Protein AF-Q64CH1-F1 (afdb_monomer)

Solvent-accessible surface area (backbone atoms only — not comparable to full-atom values): 3349 Å² total; per-residue (Å²): 86,82,33,60,74,76,57,53,70,60,42,53,55,35,50,78,71,72,42,65,38,32,30,66,38,59,87,53,73,68,51,31,52,52,35,50,77,67,66,71,42,45,70,45,43,71,88,63,49,63,81,80,80,89,131

Mean predicted aligned error: 6.05 Å

Structure (mmCIF, N/CA/C/O backbone):
data_AF-Q64CH1-F1
#
_entry.id   AF-Q64CH1-F1
#
loop_
_atom_site.group_PDB
_atom_site.id
_atom_site.type_symbol
_atom_site.label_atom_id
_atom_site.label_alt_id
_atom_site.label_comp_id
_atom_site.label_asym_id
_atom_site.label_entity_id
_atom_site.label_seq_id
_atom_site.pdbx_PDB_ins_code
_atom_site.Cartn_x
_atom_site.Cartn_y
_atom_site.Cartn_z
_atom_site.occupancy
_atom_site.B_iso_or_equiv
_atom_site.auth_seq_id
_atom_site.auth_comp_id
_atom_site.auth_asym_id
_atom_site.auth_atom_id
_atom_site.pdbx_PDB_model_num
ATOM 1 N N . MET A 1 1 ? 1.214 -4.861 2.041 1.00 85.62 1 MET A N 1
ATOM 2 C CA . MET A 1 1 ? 2.005 -3.629 2.275 1.00 85.62 1 MET A CA 1
ATOM 3 C C . MET A 1 1 ? 1.176 -2.445 1.788 1.00 85.62 1 MET A C 1
ATOM 5 O O . MET A 1 1 ? 0.692 -2.515 0.669 1.00 85.62 1 MET A O 1
ATOM 9 N N . LEU A 1 2 ? 0.941 -1.416 2.612 1.00 89.00 2 LEU A N 1
ATOM 10 C CA . LEU A 1 2 ? 0.130 -0.240 2.247 1.00 89.00 2 LEU A CA 1
ATOM 11 C C . LEU A 1 2 ? 1.026 0.995 2.147 1.00 89.00 2 LEU A C 1
ATOM 13 O O . LEU A 1 2 ? 1.725 1.321 3.105 1.00 89.00 2 LEU A O 1
ATOM 17 N N . CYS A 1 3 ? 1.006 1.686 1.012 1.00 86.25 3 CYS A N 1
ATOM 18 C CA . CYS A 1 3 ? 1.866 2.846 0.784 1.00 86.25 3 CYS A CA 1
ATOM 19 C C . CYS A 1 3 ? 1.205 3.886 -0.134 1.00 86.25 3 CYS A C 1
ATOM 21 O O . CYS A 1 3 ? 0.263 3.597 -0.869 1.00 86.25 3 CYS A O 1
ATOM 23 N N . SER A 1 4 ? 1.671 5.134 -0.065 1.00 81.56 4 SER A N 1
ATOM 24 C CA . SER A 1 4 ? 1.166 6.214 -0.925 1.00 81.56 4 SER A CA 1
ATOM 25 C C . SER A 1 4 ? 1.778 6.166 -2.327 1.00 81.56 4 SER A C 1
ATOM 27 O O . SER A 1 4 ? 1.096 6.450 -3.307 1.00 81.56 4 SER A O 1
ATOM 29 N N . GLY A 1 5 ? 3.038 5.742 -2.434 1.00 76.56 5 GLY A N 1
ATOM 30 C CA . GLY A 1 5 ? 3.743 5.538 -3.693 1.00 76.56 5 GLY A CA 1
ATOM 31 C C . GLY A 1 5 ? 4.963 4.645 -3.497 1.00 76.56 5 GLY A C 1
ATOM 32 O O . GLY A 1 5 ? 5.620 4.692 -2.455 1.00 76.56 5 GLY A O 1
ATOM 33 N N . LEU A 1 6 ? 5.253 3.815 -4.496 1.00 79.56 6 LEU A N 1
ATOM 34 C CA . LEU A 1 6 ? 6.378 2.890 -4.480 1.00 79.56 6 LEU A CA 1
ATOM 35 C C . LEU A 1 6 ? 6.933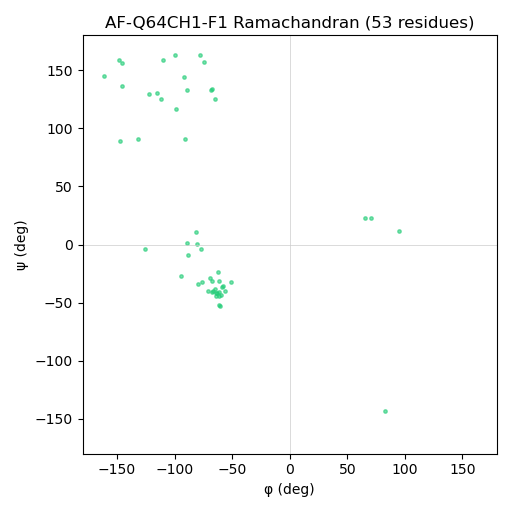 2.752 -5.901 1.00 79.56 6 LEU A C 1
ATOM 37 O O . LEU A 1 6 ? 6.175 2.669 -6.864 1.00 79.56 6 LEU A O 1
ATOM 41 N N . GLY A 1 7 ? 8.258 2.765 -6.041 1.00 80.31 7 GLY A N 1
ATOM 42 C CA . GLY A 1 7 ? 8.899 2.576 -7.342 1.00 80.31 7 GLY A CA 1
ATOM 43 C C . GLY A 1 7 ? 8.839 1.113 -7.809 1.00 80.31 7 GLY A C 1
ATOM 44 O O . GLY A 1 7 ? 8.798 0.211 -6.968 1.00 80.31 7 GLY A O 1
ATOM 45 N N . PRO A 1 8 ? 8.936 0.852 -9.127 1.00 81.38 8 PRO A N 1
ATOM 46 C CA . PRO A 1 8 ? 8.786 -0.491 -9.702 1.00 81.38 8 PRO A CA 1
ATOM 47 C C . PRO A 1 8 ? 9.788 -1.509 -9.135 1.00 81.38 8 PRO A C 1
ATOM 49 O O . PRO A 1 8 ? 9.435 -2.649 -8.860 1.00 81.38 8 PRO A O 1
ATOM 52 N N . ARG A 1 9 ? 11.026 -1.086 -8.842 1.00 85.00 9 ARG A N 1
ATOM 53 C CA . ARG A 1 9 ? 12.038 -1.963 -8.223 1.00 85.00 9 ARG A CA 1
ATOM 54 C C . ARG A 1 9 ? 11.628 -2.486 -6.849 1.00 85.00 9 ARG A C 1
ATOM 56 O O . ARG A 1 9 ? 11.893 -3.639 -6.532 1.00 85.00 9 ARG A O 1
ATOM 63 N N . ALA A 1 10 ? 11.027 -1.630 -6.027 1.00 85.38 10 ALA A N 1
ATOM 64 C CA . ALA A 1 10 ? 10.619 -2.020 -4.687 1.00 85.38 10 ALA A CA 1
ATOM 65 C C . ALA A 1 10 ? 9.349 -2.886 -4.736 1.00 85.38 10 ALA A C 1
ATOM 67 O O . ALA A 1 10 ? 9.245 -3.823 -3.955 1.00 85.38 10 ALA A O 1
ATOM 68 N N . ILE A 1 11 ? 8.452 -2.649 -5.702 1.00 85.00 11 ILE A N 1
ATOM 69 C CA . ILE A 1 11 ? 7.289 -3.512 -5.958 1.00 85.00 11 ILE A CA 1
ATOM 70 C C . ILE A 1 11 ? 7.759 -4.922 -6.313 1.00 85.00 11 ILE A C 1
ATOM 72 O O . ILE A 1 11 ? 7.407 -5.866 -5.614 1.00 85.00 11 ILE A O 1
ATOM 76 N N . SER A 1 12 ? 8.651 -5.047 -7.302 1.00 84.56 12 SER A N 1
ATOM 77 C CA . SER A 1 12 ? 9.191 -6.346 -7.717 1.00 84.56 12 SER A CA 1
ATOM 78 C C . SER A 1 12 ? 9.900 -7.081 -6.572 1.00 84.56 12 SER A C 1
ATOM 80 O O . SER A 1 12 ? 9.767 -8.295 -6.435 1.00 84.56 12 SER A O 1
ATOM 82 N N . ALA A 1 13 ? 10.607 -6.358 -5.695 1.00 88.62 13 ALA A N 1
ATOM 83 C CA . ALA A 1 13 ? 11.227 -6.959 -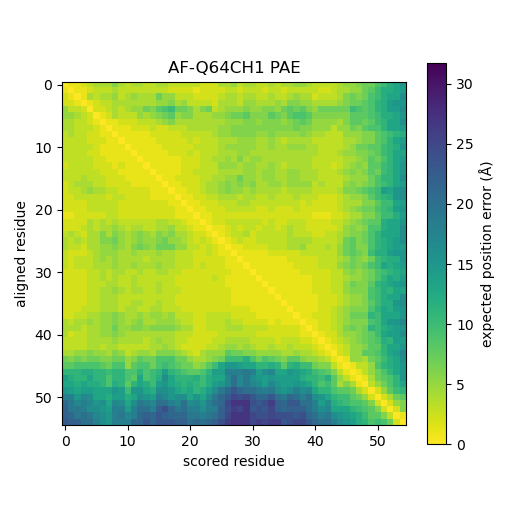4.515 1.00 88.62 13 ALA A CA 1
ATOM 84 C C . ALA A 1 13 ? 10.190 -7.529 -3.529 1.00 88.62 13 ALA A C 1
ATOM 86 O O . ALA A 1 13 ? 10.393 -8.618 -3.002 1.00 88.62 13 ALA A O 1
ATOM 87 N N . PHE A 1 14 ? 9.081 -6.827 -3.282 1.00 88.62 14 PHE A N 1
ATOM 88 C CA . PHE A 1 14 ? 8.017 -7.318 -2.400 1.00 88.62 14 PHE A CA 1
ATOM 89 C C . PHE A 1 14 ? 7.238 -8.485 -3.019 1.00 88.62 14 PHE A C 1
ATOM 91 O O . PHE A 1 14 ? 6.971 -9.463 -2.321 1.00 88.62 14 PHE A O 1
ATOM 98 N N . GLU A 1 15 ? 6.955 -8.441 -4.321 1.00 85.00 15 GLU A N 1
ATOM 99 C CA . GLU A 1 15 ? 6.308 -9.543 -5.045 1.00 85.00 15 GLU A CA 1
ATOM 100 C C . GLU A 1 15 ? 7.137 -10.833 -4.978 1.00 85.00 15 GLU A C 1
ATOM 102 O O . GLU A 1 15 ? 6.600 -11.901 -4.693 1.00 85.00 15 GLU A O 1
ATOM 107 N N . GLN A 1 16 ? 8.461 -10.743 -5.155 1.00 88.12 16 GLN A N 1
ATOM 108 C CA . GLN A 1 16 ? 9.369 -11.894 -5.026 1.00 88.12 16 GLN A CA 1
ATOM 109 C C . GLN A 1 16 ? 9.377 -12.502 -3.617 1.00 88.12 16 GLN A C 1
ATOM 111 O O . GLN A 1 16 ? 9.705 -13.676 -3.452 1.00 88.12 16 GLN A O 1
ATOM 116 N N . LEU A 1 17 ? 9.002 -11.719 -2.604 1.00 90.94 17 LEU A N 1
ATOM 117 C CA . LEU A 1 17 ? 8.848 -12.168 -1.221 1.00 90.94 17 LEU A CA 1
ATOM 118 C C . LEU A 1 17 ? 7.430 -12.687 -0.918 1.00 90.94 17 LEU A C 1
ATOM 120 O O . LEU A 1 17 ? 7.158 -13.061 0.221 1.00 90.94 17 LEU A O 1
ATOM 124 N N . GLY A 1 18 ? 6.524 -12.705 -1.904 1.00 88.19 18 GLY A N 1
ATOM 125 C CA . GLY A 1 18 ? 5.121 -13.085 -1.723 1.00 88.19 18 GLY A CA 1
ATOM 126 C C . GLY A 1 18 ? 4.308 -12.051 -0.941 1.00 88.19 18 GLY A C 1
ATOM 127 O O . GLY A 1 18 ? 3.310 -12.396 -0.313 1.00 88.19 18 GLY A O 1
ATOM 128 N N . ILE A 1 19 ? 4.754 -10.792 -0.923 1.00 90.00 19 ILE A N 1
ATOM 129 C CA . ILE A 1 19 ? 4.091 -9.701 -0.211 1.00 90.00 19 ILE A CA 1
ATOM 130 C C . ILE A 1 19 ? 3.259 -8.896 -1.206 1.00 90.00 19 ILE A C 1
ATOM 132 O O . ILE A 1 19 ? 3.802 -8.224 -2.079 1.00 90.00 19 ILE A O 1
ATOM 136 N N . GLU A 1 20 ? 1.944 -8.884 -1.008 1.00 88.69 20 GLU A N 1
ATOM 137 C CA . GLU A 1 20 ? 1.039 -8.029 -1.778 1.00 88.69 20 GLU A CA 1
ATOM 138 C C . GLU A 1 20 ? 1.266 -6.550 -1.441 1.00 88.69 20 GLU A C 1
ATOM 140 O O . GLU A 1 20 ? 1.348 -6.160 -0.266 1.00 88.69 20 GLU A O 1
ATOM 145 N N . VAL A 1 21 ? 1.340 -5.700 -2.462 1.00 88.38 21 VAL A N 1
ATOM 146 C CA . VAL A 1 21 ? 1.562 -4.258 -2.314 1.00 88.38 21 VAL A CA 1
ATOM 147 C C . VAL A 1 21 ? 0.336 -3.510 -2.815 1.00 88.38 21 VAL A C 1
ATOM 149 O O . VAL A 1 21 ? -0.117 -3.733 -3.929 1.00 88.38 21 VAL A O 1
ATOM 152 N N . TYR A 1 22 ? -0.177 -2.579 -2.013 1.00 90.44 22 TYR A N 1
ATOM 153 C CA . TYR A 1 22 ? -1.301 -1.721 -2.371 1.00 90.44 22 TYR A CA 1
ATOM 154 C C . TYR A 1 22 ? -0.887 -0.254 -2.276 1.00 90.44 22 TYR A C 1
ATOM 156 O O . TYR A 1 22 ? -0.336 0.191 -1.261 1.00 90.44 22 TYR A O 1
ATOM 164 N N . VAL A 1 23 ? -1.172 0.492 -3.340 1.00 87.75 23 VAL A N 1
ATOM 165 C CA . VAL A 1 23 ? -0.860 1.917 -3.491 1.00 87.75 23 VAL A CA 1
ATOM 166 C C . VAL A 1 23 ? -2.118 2.780 -3.462 1.00 87.75 23 VAL A C 1
ATOM 168 O O . VAL A 1 23 ? -3.230 2.321 -3.731 1.00 87.75 23 VAL A O 1
ATOM 171 N N . GLY A 1 24 ? -1.928 4.062 -3.146 1.00 84.19 24 GLY A N 1
ATOM 172 C CA . GLY A 1 24 ? -3.013 5.037 -3.015 1.00 84.19 24 GLY A CA 1
ATOM 173 C C . GLY A 1 24 ? -3.505 5.220 -1.580 1.00 84.19 24 GLY A C 1
ATOM 174 O O . GLY A 1 24 ? -4.539 5.847 -1.366 1.00 84.19 24 GLY A O 1
ATOM 175 N N . ALA A 1 25 ? -2.777 4.694 -0.589 1.00 89.31 25 ALA A N 1
ATOM 176 C CA . ALA A 1 25 ? -3.052 4.997 0.808 1.00 89.31 25 ALA A CA 1
ATOM 177 C C . ALA A 1 25 ? -2.708 6.467 1.108 1.00 89.31 25 ALA A C 1
ATOM 179 O O . ALA A 1 25 ? -1.630 6.952 0.759 1.00 89.31 25 ALA A O 1
ATOM 180 N N . SER A 1 26 ? -3.617 7.169 1.781 1.00 86.81 26 SER A N 1
ATOM 181 C CA . SER A 1 26 ? -3.467 8.575 2.164 1.00 86.81 26 SER A CA 1
ATOM 182 C C . SER A 1 26 ? -4.131 8.844 3.511 1.00 86.81 26 SER A C 1
ATOM 184 O O . SER A 1 26 ? -5.077 8.146 3.872 1.00 86.81 26 SER A O 1
ATOM 186 N N . GLY A 1 27 ? -3.684 9.888 4.210 1.00 91.19 27 GLY A N 1
ATOM 187 C CA . GLY A 1 27 ? -4.229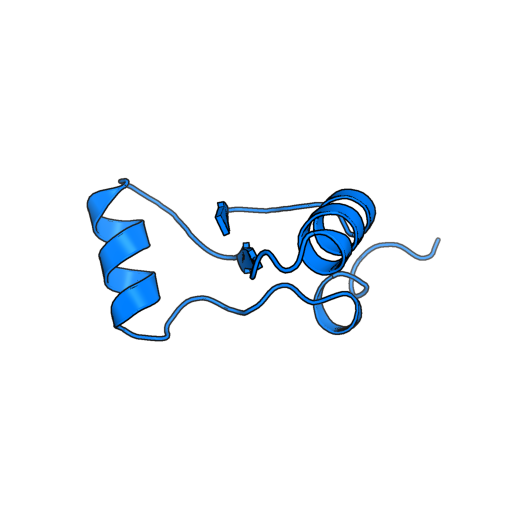 10.268 5.512 1.00 91.19 27 GLY A CA 1
ATOM 188 C C . GLY A 1 27 ? -3.628 9.453 6.657 1.00 91.19 27 GLY A C 1
ATOM 189 O O . GLY A 1 27 ? -2.434 9.150 6.670 1.00 91.19 27 GLY A O 1
ATOM 190 N N . THR A 1 28 ? -4.452 9.139 7.646 1.00 95.44 28 THR A N 1
ATOM 191 C CA . THR A 1 28 ? -4.081 8.379 8.839 1.00 95.44 28 THR A CA 1
ATOM 192 C C . THR A 1 28 ? -3.993 6.878 8.566 1.00 95.44 28 THR A C 1
ATOM 194 O O . THR A 1 28 ? -4.555 6.344 7.610 1.00 95.44 28 THR A O 1
ATOM 197 N N . VAL A 1 29 ? -3.333 6.157 9.475 1.00 93.19 29 VAL A N 1
ATOM 198 C CA . VAL A 1 29 ? -3.252 4.688 9.429 1.00 93.19 29 VAL A CA 1
ATOM 199 C C . VAL A 1 29 ? -4.647 4.048 9.418 1.00 93.19 29 VAL A C 1
ATOM 201 O O . VAL A 1 29 ? -4.883 3.102 8.672 1.00 93.19 29 VAL A O 1
ATOM 204 N N . SER A 1 30 ? -5.588 4.591 10.198 1.00 94.69 30 SER A N 1
ATOM 205 C CA . SER A 1 30 ? -6.969 4.093 10.256 1.00 94.69 30 SER A CA 1
ATOM 206 C C . SER A 1 30 ? -7.688 4.229 8.908 1.00 94.69 30 SER A C 1
ATOM 208 O O . SER A 1 30 ? -8.366 3.303 8.455 1.00 94.69 30 SER A O 1
ATOM 210 N N . GLU A 1 31 ? -7.493 5.358 8.223 1.00 93.25 31 GLU A N 1
ATOM 211 C CA . GLU A 1 31 ? -8.066 5.602 6.896 1.00 93.25 31 GLU A CA 1
ATOM 212 C C . GLU A 1 31 ? -7.461 4.677 5.839 1.00 93.25 31 GLU A C 1
ATOM 214 O O . GLU A 1 31 ? -8.201 4.118 5.032 1.00 93.25 31 GLU A O 1
ATOM 219 N N . ALA A 1 32 ? -6.146 4.443 5.882 1.00 92.50 32 ALA A N 1
ATOM 220 C CA . ALA A 1 32 ? -5.473 3.506 4.985 1.00 92.50 32 ALA A CA 1
ATOM 221 C C . ALA A 1 32 ? -5.996 2.069 5.154 1.00 92.50 32 ALA A C 1
ATOM 223 O O . ALA A 1 32 ? -6.297 1.399 4.165 1.00 92.50 32 ALA A O 1
ATOM 224 N N . ILE A 1 33 ? -6.168 1.612 6.399 1.00 93.81 33 ILE A N 1
ATOM 225 C CA . ILE A 1 33 ? -6.742 0.293 6.704 1.00 93.81 33 ILE A CA 1
ATOM 226 C C . ILE A 1 33 ? -8.196 0.217 6.220 1.00 93.81 33 ILE A C 1
ATOM 228 O O . ILE A 1 33 ? -8.580 -0.758 5.578 1.00 93.81 33 ILE A O 1
ATOM 232 N N . SER A 1 34 ? -8.994 1.257 6.465 1.00 94.81 34 SER A N 1
ATOM 233 C CA . SER A 1 34 ? -10.394 1.309 6.025 1.00 94.81 34 SER A CA 1
ATOM 234 C C . SER A 1 34 ? -10.520 1.319 4.498 1.00 94.81 34 SER A C 1
ATOM 236 O O . SER A 1 34 ? -11.419 0.697 3.938 1.00 94.81 34 SER A O 1
ATOM 238 N N . ALA A 1 35 ? -9.627 2.018 3.793 1.00 93.00 35 ALA A N 1
ATOM 239 C CA . ALA A 1 35 ? -9.582 2.029 2.334 1.00 93.00 35 ALA A CA 1
ATOM 240 C C . ALA A 1 35 ? -9.193 0.659 1.766 1.00 93.00 35 ALA A C 1
ATOM 242 O O . ALA A 1 35 ? -9.801 0.220 0.790 1.00 93.00 35 ALA A O 1
ATOM 243 N N . PHE A 1 36 ? -8.237 -0.026 2.401 1.00 92.25 36 PHE A N 1
ATOM 244 C CA . PHE A 1 36 ? -7.851 -1.390 2.050 1.00 92.25 36 PHE A CA 1
ATOM 245 C C . PHE A 1 36 ? -9.022 -2.365 2.211 1.00 92.25 36 PHE A C 1
ATOM 247 O O . PHE A 1 36 ? -9.391 -3.046 1.260 1.00 92.25 36 PHE A O 1
ATOM 254 N N . GLN A 1 37 ? -9.670 -2.367 3.378 1.00 93.31 37 GLN A N 1
ATOM 255 C CA . GLN A 1 37 ? -10.829 -3.225 3.655 1.00 93.31 37 GLN A CA 1
ATOM 256 C C . GLN A 1 37 ? -12.011 -2.945 2.718 1.00 93.31 37 GLN A C 1
ATOM 258 O O . GLN A 1 37 ? -12.761 -3.854 2.378 1.00 93.31 37 GLN A O 1
ATOM 263 N N . ALA A 1 38 ? -12.167 -1.695 2.277 1.00 93.81 38 ALA A N 1
ATOM 264 C CA . ALA A 1 38 ? -13.187 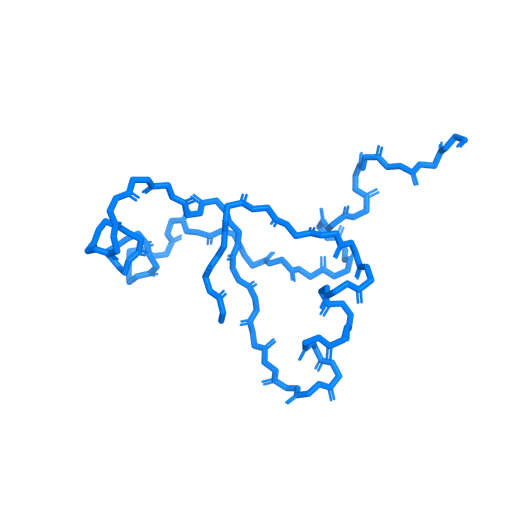-1.295 1.314 1.00 93.81 38 ALA A CA 1
ATOM 265 C C . ALA A 1 38 ? -12.821 -1.605 -0.153 1.00 93.81 38 ALA A C 1
ATOM 267 O O . ALA A 1 38 ? -13.589 -1.244 -1.042 1.00 93.81 38 ALA A O 1
ATOM 268 N N . GLY A 1 39 ? -11.651 -2.195 -0.433 1.00 90.38 39 GLY A N 1
ATOM 269 C CA . GLY A 1 39 ? -11.185 -2.475 -1.797 1.00 90.38 39 GLY A CA 1
ATOM 270 C C . GLY A 1 39 ? -10.910 -1.219 -2.632 1.00 90.38 39 GLY A C 1
ATOM 271 O O . GLY A 1 39 ? -10.961 -1.264 -3.856 1.00 90.38 39 GLY A O 1
ATOM 272 N N . ARG A 1 40 ? -10.662 -0.072 -1.983 1.00 88.81 40 ARG A N 1
ATOM 273 C CA . ARG A 1 40 ? -10.440 1.224 -2.653 1.00 88.81 40 ARG A CA 1
ATOM 274 C C . ARG A 1 40 ? -8.981 1.480 -3.026 1.00 88.81 40 ARG A C 1
ATOM 276 O O . ARG A 1 40 ? -8.698 2.468 -3.698 1.00 88.81 40 ARG A O 1
ATOM 283 N N . LEU A 1 41 ? -8.062 0.638 -2.558 1.00 88.12 41 LEU A N 1
ATOM 284 C CA . LEU A 1 41 ? -6.643 0.729 -2.892 1.00 88.12 41 LEU A CA 1
ATOM 285 C C . LEU A 1 41 ? -6.333 -0.122 -4.116 1.00 88.12 41 LEU A C 1
ATOM 287 O O . LEU A 1 41 ? -6.892 -1.203 -4.283 1.00 88.12 41 LEU A O 1
ATOM 291 N N . ASN A 1 42 ? -5.412 0.358 -4.945 1.00 85.12 42 ASN A N 1
ATOM 292 C CA . ASN A 1 42 ? -4.992 -0.373 -6.132 1.00 85.12 42 ASN A CA 1
ATOM 293 C C . ASN A 1 42 ? -3.827 -1.287 -5.783 1.00 85.12 42 ASN A C 1
ATOM 295 O O . ASN A 1 42 ? -2.853 -0.838 -5.177 1.00 85.12 42 ASN A O 1
ATOM 299 N N . GLU A 1 43 ? -3.901 -2.542 -6.208 1.00 86.44 43 GLU A N 1
ATOM 300 C CA . GLU A 1 43 ? -2.750 -3.430 -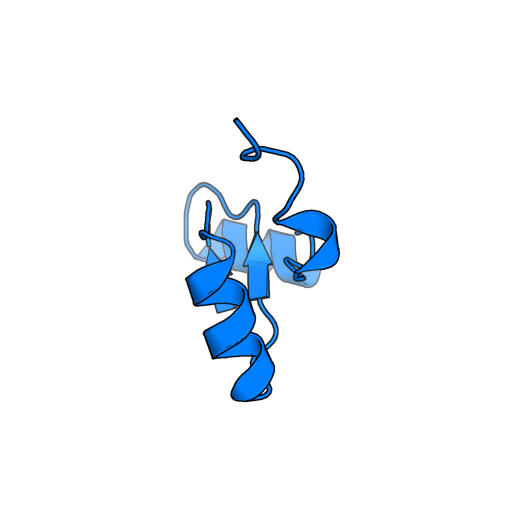6.145 1.00 86.44 43 GLU A CA 1
ATOM 301 C C . GLU A 1 43 ? -1.651 -2.909 -7.081 1.00 86.44 43 GLU A C 1
ATOM 303 O O . GLU A 1 43 ? -1.861 -2.622 -8.271 1.00 86.44 43 GLU A O 1
ATOM 308 N N . ALA A 1 44 ? -0.473 -2.727 -6.502 1.00 79.06 44 ALA A N 1
ATOM 309 C CA . ALA A 1 44 ? 0.715 -2.287 -7.190 1.00 79.06 44 ALA A CA 1
ATOM 310 C C . ALA A 1 44 ? 1.462 -3.524 -7.666 1.00 79.06 44 ALA A C 1
ATOM 312 O O . ALA A 1 44 ? 2.288 -4.061 -6.937 1.00 79.06 44 ALA A O 1
ATOM 313 N N . SER A 1 45 ? 1.151 -3.951 -8.885 1.00 68.75 45 SER A N 1
ATOM 314 C CA . SER A 1 45 ? 1.939 -4.945 -9.602 1.00 68.75 45 SER A CA 1
ATOM 315 C C . SER A 1 45 ? 2.862 -4.289 -10.624 1.00 68.75 45 SER A C 1
ATOM 317 O O . SER A 1 45 ? 2.652 -3.130 -11.012 1.00 68.75 45 SER A O 1
ATOM 319 N N . ASP A 1 46 ? 3.871 -5.021 -11.100 1.00 63.97 46 ASP A N 1
ATOM 320 C CA . ASP A 1 46 ? 4.810 -4.551 -12.137 1.00 63.97 46 ASP A CA 1
ATOM 321 C C . ASP A 1 46 ? 4.083 -3.979 -13.382 1.00 63.97 46 ASP A C 1
ATOM 323 O O . ASP A 1 46 ? 4.497 -2.973 -13.967 1.00 63.97 46 ASP A O 1
ATOM 327 N N . ALA A 1 47 ? 2.904 -4.529 -13.705 1.00 59.94 47 ALA A N 1
ATOM 328 C CA . ALA A 1 47 ? 2.030 -4.071 -14.786 1.00 59.94 47 ALA A CA 1
ATOM 329 C C . ALA A 1 47 ? 1.405 -2.676 -14.551 1.00 59.94 47 ALA A C 1
ATOM 331 O O . ALA A 1 47 ? 1.181 -1.931 -15.509 1.00 59.94 47 ALA A O 1
ATOM 332 N N . ASN A 1 48 ? 1.137 -2.298 -13.296 1.00 59.03 48 ASN A N 1
ATOM 333 C CA . ASN A 1 48 ? 0.552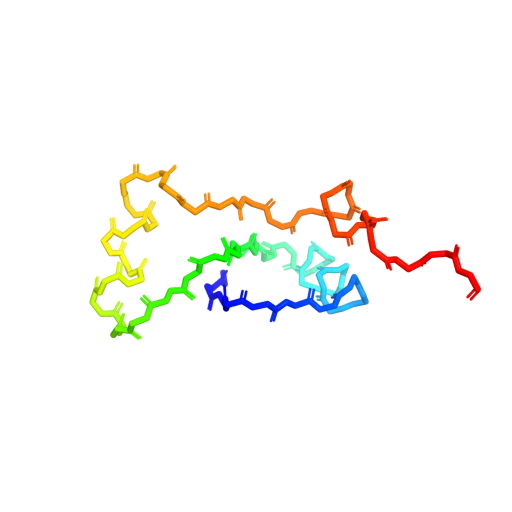 -1.002 -12.926 1.00 59.03 48 ASN A CA 1
ATOM 334 C C . ASN A 1 48 ? 1.610 0.054 -12.567 1.00 59.03 48 ASN A C 1
ATOM 336 O O . ASN A 1 48 ? 1.376 1.248 -12.765 1.00 59.03 48 ASN A O 1
ATOM 340 N N . ALA A 1 49 ? 2.780 -0.368 -12.083 1.00 57.69 49 ALA A N 1
ATOM 341 C CA . ALA A 1 49 ? 3.883 0.515 -11.701 1.00 57.69 49 ALA A CA 1
ATOM 342 C C . ALA A 1 49 ? 4.553 1.208 -12.901 1.00 57.69 49 ALA A C 1
ATOM 344 O O . ALA A 1 49 ? 5.074 2.320 -12.789 1.00 57.69 49 ALA A O 1
ATOM 345 N N . CYS A 1 50 ? 4.531 0.562 -14.069 1.00 53.44 50 CYS A N 1
ATOM 346 C CA . CYS A 1 50 ? 5.299 0.973 -15.243 1.00 53.44 50 CYS A CA 1
ATOM 347 C C . CYS A 1 50 ? 4.689 2.105 -16.091 1.00 53.44 50 CYS A C 1
ATOM 349 O O . CYS A 1 50 ? 5.211 2.399 -17.166 1.00 53.44 50 CYS A O 1
ATOM 351 N N . LYS A 1 51 ? 3.639 2.807 -15.645 1.00 53.22 51 LYS A N 1
ATOM 352 C CA . LYS A 1 51 ? 3.040 3.882 -16.463 1.00 53.22 51 LYS A CA 1
ATOM 353 C C . LYS A 1 51 ? 3.814 5.207 -16.495 1.00 53.22 51 LYS A C 1
ATOM 355 O O . LYS A 1 51 ? 3.400 6.085 -17.244 1.00 53.22 51 LYS A O 1
ATOM 360 N N . MET A 1 52 ? 4.916 5.377 -15.750 1.00 53.09 52 MET A N 1
ATOM 361 C CA . MET A 1 52 ? 5.532 6.712 -15.615 1.00 53.09 52 MET A CA 1
ATOM 362 C C . MET A 1 52 ? 7.018 6.896 -15.945 1.00 53.09 52 MET A C 1
ATOM 364 O O . MET A 1 52 ? 7.434 8.046 -15.970 1.00 53.09 52 MET A O 1
ATOM 368 N N . HIS A 1 53 ? 7.823 5.881 -16.282 1.00 52.03 53 HIS A N 1
ATOM 369 C CA . HIS A 1 53 ? 9.232 6.136 -16.646 1.00 52.03 53 HIS A CA 1
ATOM 370 C C . HIS A 1 53 ? 9.791 5.15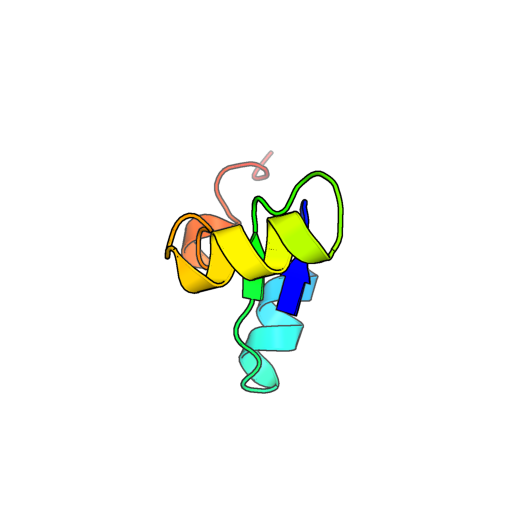8 -17.693 1.00 52.03 53 HIS A C 1
ATOM 372 O O . HIS A 1 53 ? 10.413 4.149 -17.370 1.00 52.03 53 HIS A O 1
ATOM 378 N N . ARG A 1 54 ? 9.634 5.515 -18.970 1.00 39.31 54 ARG A N 1
ATOM 379 C CA . ARG A 1 54 ? 10.576 5.165 -20.043 1.00 39.31 54 ARG A 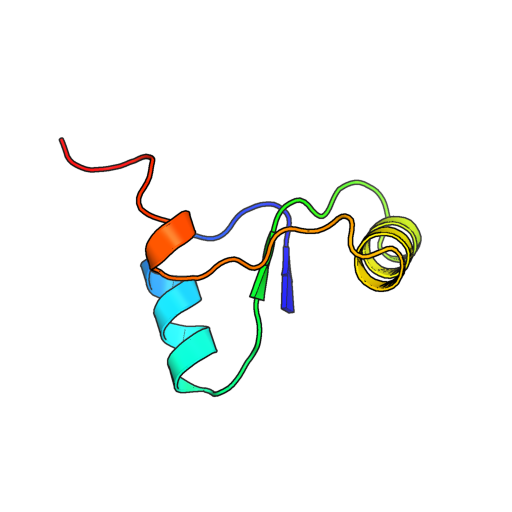CA 1
ATOM 380 C C . ARG A 1 54 ? 10.863 6.444 -20.830 1.00 39.31 54 AR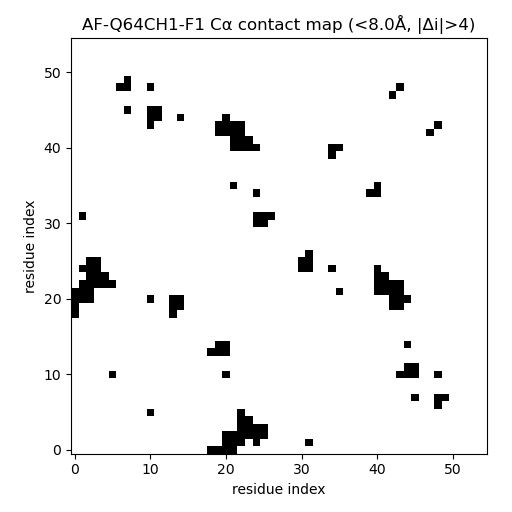G A C 1
ATOM 382 O O . ARG A 1 54 ? 10.116 6.781 -21.743 1.00 39.31 54 ARG A O 1
ATOM 389 N N . HIS A 1 55 ? 11.898 7.170 -20.425 1.00 41.16 55 HIS A N 1
ATOM 390 C CA . HIS A 1 55 ? 12.550 8.192 -21.236 1.00 41.16 55 HIS A CA 1
ATOM 391 C C . HIS A 1 55 ? 14.028 8.249 -20.867 1.00 41.16 55 HIS A C 1
ATOM 393 O O . HIS A 1 55 ? 14.319 8.092 -19.658 1.00 41.16 55 HIS A O 1
#

Radius of gyration: 11.53 Å; Cα contacts (8 Å, |Δi|>4): 68; chains: 1; bounding box: 26×23×32 Å

Nearest PDB structures (foldseek):
  2qtd-assembly1_A  TM=7.946E-01  e=4.144E-01  Methanocaldococcus jannaschii DSM 2661
  1eo1-assembly1_A  TM=6.413E-01  e=1.186E-01  Methanothermobacter thermautotrophicus
  2re2-assembly1_A  TM=8.371E-01  e=5.105E-01  Thermoplasma acidophilum DSM 1728

Foldseek 3Di:
DEEQDDALVVQVVCVVVVHWYWHNQDDDPVSSVVCVVVVNTDTDDNVNRPPPDDD

Sequence (55 aa):
MLCSGLGPRAISAFEQLGIEVYVGASGTVSEAISAFQAGRLNEASDANACKMHRH

Organism: Uncultured archaeon GZfos26G2 (NCBI:txid3386331)

InterPro domains:
  IPR003731 Dinitrogenase iron-molybdenum cofactor biosynthesis [PF02579] (2-37)
  IPR036105 Dinitrogenase iron-molybdenum cofactor biosynthesis superfamily [G3DSA:3.30.420.130] (1-49)
  IPR036105 Dinitrogenase iron-molybdenum cofactor biosynthesis superfamily [SSF53146] (1-55)

pLDDT: mean 81.38, std 14.44, range [39.31, 95.44]

Secondary structure (DSSP, 8-state):
-EES---HHHHHHHHHTT---EE---SSHHHHHHHHHTT-SEE--HHHHTTS---